Protein AF-A0A656GCF4-F1 (afdb_monomer_lite)

Foldseek 3Di:
DADDAPQRVVCQVPDLPDDADPWRFAHPPDPVDPSDQVVVLVVCVVLQPDNQWGFGTDDPPKTFTAHNNAKTWIQDSVVSGTDPDIDPHPVRCCVVPVNVD

Sequence (101 aa):
FINIPFVFKEFLLTVSDVVYGSLEPVTVTDPQSHTYLPDVAATAWDLGVPRELIPICQDGDDYYCVEEDGTVVLWSAEEELVTEESWESVWHWARDVWLES

Radius of gyration: 12.27 Å; chains: 1; bounding box: 28×26×30 Å

pLDDT: mean 91.12, std 7.24, range [54.41, 98.25]

InterPro domains:
  IPR037883 Knr4/Smi1-like domain superfamily [G3DSA:3.40.1580.10] (1-101)
  IPR037883 Knr4/Smi1-like domain superfamily [SSF160631] (2-100)

Secondary structure (DSSP, 8-state):
-----HHHHHHHHHTTT---SS--B-BSS-TTSTTBHHHHHHHHHHHT--TT-EEEEEETTEEEEE-TTS-EEEEETTTTEEEEEEESSHHHHIIIIITT-

Structure (mmCIF, N/CA/C/O backbone):
data_AF-A0A656GCF4-F1
#
_entry.id   AF-A0A656GCF4-F1
#
loop_
_atom_site.group_PDB
_atom_site.id
_atom_site.type_symbol
_atom_site.label_atom_id
_atom_site.label_alt_id
_atom_site.label_comp_id
_atom_site.label_asym_id
_atom_site.label_entity_id
_atom_site.label_seq_id
_atom_site.pdbx_PDB_ins_code
_atom_site.Cartn_x
_atom_site.Cartn_y
_atom_site.Cartn_z
_atom_site.occupancy
_atom_site.B_iso_or_equiv
_atom_site.auth_seq_id
_atom_site.auth_comp_id
_atom_site.auth_asym_id
_atom_site.auth_atom_id
_atom_site.pdbx_PDB_model_num
ATOM 1 N N . PHE A 1 1 ? 12.569 -11.687 3.954 1.00 54.41 1 PHE A N 1
ATOM 2 C CA . PHE A 1 1 ? 11.804 -11.955 2.721 1.00 54.41 1 PHE A CA 1
ATOM 3 C C . PHE A 1 1 ? 10.355 -11.667 3.062 1.00 54.41 1 PHE A C 1
ATOM 5 O O . PHE A 1 1 ? 9.903 -12.229 4.048 1.00 54.41 1 PHE A O 1
ATOM 12 N N . ILE A 1 2 ? 9.685 -10.766 2.342 1.00 74.31 2 ILE A N 1
ATOM 13 C CA . ILE A 1 2 ? 8.250 -10.502 2.525 1.00 74.31 2 ILE A CA 1
ATOM 14 C C . ILE A 1 2 ? 7.499 -11.138 1.356 1.00 74.31 2 ILE A C 1
ATOM 16 O O . ILE A 1 2 ? 8.006 -11.132 0.230 1.00 74.31 2 ILE A O 1
ATOM 20 N N . ASN A 1 3 ? 6.353 -11.762 1.617 1.00 83.44 3 ASN A N 1
ATOM 21 C CA . ASN A 1 3 ? 5.537 -12.347 0.561 1.00 83.44 3 ASN A CA 1
ATOM 22 C C . ASN A 1 3 ? 4.487 -11.324 0.140 1.00 83.44 3 ASN A C 1
ATOM 24 O O . ASN A 1 3 ? 3.633 -10.970 0.938 1.00 83.44 3 ASN A O 1
ATOM 28 N N . ILE A 1 4 ? 4.561 -10.846 -1.103 1.00 84.69 4 ILE A N 1
ATOM 29 C CA . ILE A 1 4 ? 3.545 -9.929 -1.627 1.00 84.69 4 ILE A CA 1
ATOM 30 C C . ILE A 1 4 ? 2.251 -10.735 -1.869 1.00 84.69 4 ILE A C 1
ATOM 32 O O . ILE A 1 4 ? 2.316 -11.741 -2.595 1.00 84.69 4 ILE A O 1
ATOM 36 N N . PRO A 1 5 ? 1.098 -10.328 -1.308 1.00 87.38 5 PRO A N 1
ATOM 37 C CA . PRO A 1 5 ? -0.185 -10.996 -1.521 1.00 87.38 5 PRO A CA 1
ATOM 38 C C . PRO A 1 5 ? -0.512 -11.167 -3.006 1.00 87.38 5 PRO A C 1
ATOM 40 O O . PRO A 1 5 ? -0.113 -10.356 -3.844 1.00 87.38 5 PRO A O 1
ATOM 43 N N . PHE A 1 6 ? -1.240 -12.232 -3.358 1.00 87.00 6 PHE A N 1
ATOM 44 C CA . PHE A 1 6 ? -1.547 -12.542 -4.762 1.00 87.00 6 PHE A CA 1
ATOM 45 C C . PHE A 1 6 ? -2.260 -11.382 -5.470 1.00 87.00 6 PHE A C 1
ATOM 47 O O . PHE A 1 6 ? -1.839 -10.982 -6.552 1.00 87.00 6 PHE A O 1
ATOM 54 N N . VAL A 1 7 ? -3.283 -10.810 -4.829 1.00 86.19 7 VAL A N 1
ATOM 55 C CA . VAL A 1 7 ? -4.076 -9.706 -5.394 1.00 86.19 7 VAL A CA 1
ATOM 56 C C . VAL A 1 7 ? -3.221 -8.451 -5.582 1.00 86.19 7 VAL A C 1
ATOM 58 O O . VAL A 1 7 ? -3.341 -7.761 -6.588 1.00 86.19 7 VAL A O 1
ATOM 61 N N . PHE A 1 8 ? -2.280 -8.193 -4.671 1.00 88.94 8 PHE A N 1
ATOM 62 C CA . PHE A 1 8 ? -1.372 -7.061 -4.818 1.00 88.94 8 PHE A CA 1
ATOM 63 C C . PHE A 1 8 ? -0.350 -7.279 -5.946 1.00 88.94 8 PHE A C 1
ATOM 65 O O . PHE A 1 8 ? -0.093 -6.373 -6.733 1.00 88.94 8 PHE A O 1
ATOM 72 N N . LYS A 1 9 ? 0.180 -8.500 -6.113 1.00 89.25 9 LYS A N 1
ATOM 73 C CA . LYS A 1 9 ? 1.004 -8.832 -7.291 1.00 89.25 9 LYS A CA 1
ATOM 74 C C . LYS A 1 9 ? 0.230 -8.636 -8.594 1.00 89.25 9 LYS A C 1
ATOM 76 O O . LYS A 1 9 ? 0.801 -8.145 -9.558 1.00 89.25 9 LYS A O 1
ATOM 81 N N . GLU A 1 10 ? -1.040 -9.035 -8.633 1.00 88.94 10 GLU A N 1
ATOM 82 C CA . GLU A 1 10 ? -1.896 -8.849 -9.807 1.00 88.94 10 GLU A CA 1
ATOM 83 C C . GLU A 1 10 ? -2.053 -7.363 -10.146 1.00 88.94 10 GLU A C 1
ATOM 85 O O . GLU A 1 10 ? -1.820 -6.983 -11.291 1.00 88.94 10 GLU A O 1
ATOM 90 N N . PHE A 1 11 ? -2.337 -6.516 -9.153 1.00 88.75 11 PHE A N 1
ATOM 91 C CA . PHE A 1 11 ? -2.377 -5.061 -9.320 1.00 88.75 11 PHE A CA 1
ATOM 92 C C . PHE A 1 11 ? -1.061 -4.514 -9.898 1.00 88.75 11 PHE A C 1
ATOM 94 O O . PHE A 1 11 ? -1.062 -3.841 -10.929 1.00 88.75 11 PHE A O 1
ATOM 101 N N . LEU A 1 12 ? 0.080 -4.890 -9.308 1.00 87.94 12 LEU A N 1
ATOM 102 C CA . LEU A 1 12 ? 1.401 -4.449 -9.768 1.00 87.94 12 LEU A CA 1
ATOM 103 C C . LEU A 1 12 ? 1.734 -4.903 -11.197 1.00 87.94 12 LEU A C 1
ATOM 105 O O . LEU A 1 12 ? 2.475 -4.237 -11.905 1.00 87.94 12 LEU A O 1
ATOM 109 N N . LEU A 1 13 ? 1.210 -6.046 -11.637 1.00 87.56 13 LEU A N 1
ATOM 110 C CA . LEU A 1 13 ? 1.455 -6.567 -12.983 1.00 87.56 13 LEU A CA 1
ATOM 111 C C . LEU A 1 13 ? 0.508 -5.994 -14.042 1.00 87.56 13 LEU A C 1
ATOM 113 O O . LEU A 1 13 ? 0.748 -6.208 -15.231 1.00 87.56 13 LEU A O 1
ATOM 117 N N . THR A 1 14 ? -0.575 -5.334 -13.633 1.00 82.94 14 THR A N 1
ATOM 118 C CA . THR A 1 14 ? -1.661 -4.939 -14.540 1.00 82.94 14 THR A CA 1
ATOM 119 C C . THR A 1 14 ? -1.847 -3.437 -14.662 1.00 82.94 14 THR A C 1
ATOM 121 O O . THR A 1 14 ? -2.220 -2.992 -15.745 1.00 82.94 14 THR A O 1
ATOM 124 N N . VAL A 1 15 ? -1.629 -2.673 -13.586 1.00 82.75 15 VAL A N 1
ATOM 125 C CA . VAL A 1 15 ? -1.990 -1.246 -13.545 1.00 82.75 15 VAL A CA 1
ATOM 126 C C . VAL A 1 15 ? -0.981 -0.349 -12.823 1.00 82.75 15 VAL A C 1
ATOM 128 O O . VAL A 1 15 ? -1.244 0.841 -12.684 1.00 82.75 15 VAL A O 1
ATOM 131 N N . SER A 1 16 ? 0.178 -0.849 -12.374 1.00 74.81 16 SER A N 1
ATOM 132 C CA . SER A 1 16 ? 1.155 0.016 -11.681 1.00 74.81 16 SER A CA 1
ATOM 133 C C . SER A 1 16 ? 1.803 1.074 -12.579 1.00 74.81 16 SER A C 1
ATOM 135 O O . SER A 1 16 ? 2.534 1.919 -12.092 1.00 74.81 16 SER A O 1
ATOM 137 N N . ASP A 1 17 ? 1.621 1.008 -13.895 1.00 74.75 17 ASP A N 1
ATOM 138 C CA . ASP A 1 17 ? 2.080 2.019 -14.852 1.00 74.75 17 ASP A CA 1
ATOM 139 C C . ASP A 1 17 ? 1.028 3.109 -15.125 1.00 74.75 17 ASP A C 1
ATOM 141 O O . ASP A 1 17 ? 1.271 4.030 -15.910 1.00 74.75 17 ASP A O 1
ATOM 145 N N . VAL A 1 18 ? -0.139 3.026 -14.481 1.00 74.94 18 VAL A N 1
ATOM 146 C CA . VAL A 1 18 ? -1.210 4.013 -14.602 1.00 74.94 18 VAL A CA 1
ATOM 147 C C . VAL A 1 18 ? -0.984 5.138 -13.594 1.00 74.94 18 VAL A C 1
ATOM 149 O O . VAL A 1 18 ? -0.871 4.900 -12.397 1.00 74.94 18 VAL A O 1
ATOM 152 N N . VAL A 1 19 ? -0.966 6.378 -14.085 1.00 71.25 19 VAL A N 1
ATOM 153 C CA . VAL A 1 19 ? -0.993 7.596 -13.261 1.00 71.25 19 VAL A CA 1
ATOM 154 C C . VAL A 1 19 ? -2.366 8.235 -13.428 1.00 71.25 19 VAL A C 1
ATOM 156 O O . VAL A 1 19 ? -2.762 8.567 -14.550 1.00 71.25 19 VAL A O 1
ATOM 159 N N . TYR A 1 20 ? -3.109 8.374 -12.333 1.00 75.50 20 TYR A N 1
ATOM 160 C CA . TYR A 1 20 ? -4.478 8.886 -12.340 1.00 75.50 20 TYR A CA 1
ATOM 161 C C . TYR A 1 20 ? -4.802 9.608 -11.029 1.00 75.50 20 TYR A C 1
ATOM 163 O O . TYR A 1 20 ? -4.398 9.145 -9.968 1.00 75.50 20 TYR A O 1
ATOM 171 N N . GLY A 1 21 ? -5.571 10.697 -11.113 1.00 77.50 21 GLY A N 1
ATOM 172 C CA . GLY A 1 21 ? -6.070 11.419 -9.941 1.00 77.50 21 GLY A CA 1
ATOM 173 C C . GLY A 1 21 ? -4.979 12.157 -9.164 1.00 77.50 21 GLY A C 1
ATOM 174 O O . GLY A 1 21 ? -4.009 12.649 -9.749 1.00 77.50 21 GLY A O 1
ATOM 175 N N . SER A 1 22 ? -5.179 12.269 -7.852 1.00 83.19 22 SER A N 1
ATOM 176 C CA . SER A 1 22 ? -4.262 12.929 -6.914 1.00 83.19 22 SER A CA 1
ATOM 177 C C . SER A 1 22 ? -3.353 11.959 -6.146 1.00 83.19 22 SER A C 1
ATOM 179 O O . SER A 1 22 ? -2.402 12.406 -5.506 1.00 83.19 22 SER A O 1
ATOM 181 N N . LEU A 1 23 ? -3.602 10.650 -6.256 1.00 88.88 23 LEU A N 1
ATOM 182 C CA . LEU A 1 23 ? -2.830 9.590 -5.606 1.00 88.88 23 LEU A CA 1
ATOM 183 C C . LEU A 1 23 ? -1.922 8.854 -6.600 1.00 88.88 23 LEU A C 1
ATOM 185 O O . LEU A 1 23 ? -2.326 8.530 -7.719 1.00 88.88 23 LEU A O 1
ATOM 189 N N . GLU A 1 24 ? -0.700 8.540 -6.164 1.00 89.25 24 GLU A N 1
ATOM 190 C CA . GLU A 1 24 ? 0.309 7.836 -6.962 1.00 89.25 24 GLU A CA 1
ATOM 191 C C . GLU A 1 24 ? 0.681 6.495 -6.301 1.00 89.25 24 GLU A C 1
ATOM 193 O O . GLU A 1 24 ? 1.535 6.457 -5.408 1.00 89.25 24 GLU A O 1
ATOM 198 N N . PRO A 1 25 ? 0.062 5.373 -6.723 1.00 92.31 25 PRO A N 1
ATOM 199 C CA . PRO A 1 25 ? 0.384 4.061 -6.178 1.00 92.31 25 PRO A CA 1
ATOM 200 C C . PRO A 1 25 ? 1.837 3.652 -6.442 1.00 92.31 25 PRO A C 1
ATOM 202 O O . PRO A 1 25 ? 2.499 4.120 -7.373 1.00 92.31 25 PRO A O 1
ATOM 205 N N . VAL A 1 26 ? 2.327 2.714 -5.635 1.00 92.31 26 VAL A N 1
ATOM 206 C CA . VAL A 1 26 ? 3.696 2.205 -5.735 1.00 92.31 26 VAL A CA 1
ATOM 207 C C . VAL A 1 26 ? 3.966 1.484 -7.055 1.00 92.31 26 VAL A C 1
ATOM 209 O O . VAL A 1 26 ? 3.142 0.740 -7.590 1.00 92.31 26 VAL A O 1
ATOM 212 N N . THR A 1 27 ? 5.191 1.650 -7.543 1.00 90.00 27 THR A N 1
ATOM 213 C CA . THR A 1 27 ? 5.704 1.038 -8.768 1.00 90.00 27 THR A CA 1
ATOM 214 C C . THR A 1 27 ? 6.874 0.112 -8.458 1.00 90.00 27 THR A C 1
ATOM 216 O O . THR A 1 27 ? 7.547 0.233 -7.435 1.00 90.00 27 THR A O 1
ATOM 219 N N . VAL A 1 28 ? 7.133 -0.859 -9.336 1.00 88.00 28 VAL A N 1
ATOM 220 C CA . VAL A 1 28 ? 8.220 -1.846 -9.146 1.00 88.00 28 VAL A CA 1
ATOM 221 C C . VAL A 1 28 ? 9.234 -1.870 -10.287 1.00 88.00 28 VAL A C 1
ATOM 223 O O . VAL A 1 28 ? 10.213 -2.612 -10.224 1.00 88.00 28 VAL A O 1
ATOM 226 N N . THR A 1 29 ? 9.013 -1.085 -11.341 1.00 83.62 29 THR A N 1
ATOM 227 C CA . THR A 1 29 ? 9.794 -1.155 -12.583 1.00 83.62 29 THR A CA 1
ATOM 228 C C . THR A 1 29 ? 10.889 -0.101 -12.695 1.00 83.62 29 THR A C 1
ATOM 230 O O . THR A 1 29 ? 11.862 -0.345 -13.405 1.00 83.62 29 THR A O 1
ATOM 233 N N . ASP A 1 30 ? 10.757 1.041 -12.015 1.00 84.81 30 ASP A N 1
ATOM 234 C CA . ASP A 1 30 ? 11.735 2.134 -12.055 1.00 84.81 30 ASP A CA 1
ATOM 235 C C . ASP A 1 30 ? 12.312 2.426 -10.656 1.00 84.81 30 ASP A C 1
ATOM 237 O O . ASP A 1 30 ? 11.653 3.083 -9.852 1.00 84.81 30 ASP A O 1
ATOM 241 N N . PRO A 1 31 ? 13.551 1.985 -10.358 1.00 87.69 31 PRO A N 1
ATOM 242 C CA . PRO A 1 31 ? 14.227 2.255 -9.088 1.00 87.69 31 PRO A CA 1
ATOM 243 C C . PRO A 1 31 ? 14.589 3.722 -8.833 1.00 87.69 31 PRO A C 1
ATOM 245 O O . PRO A 1 31 ? 15.210 4.016 -7.818 1.00 87.69 31 PRO A O 1
ATOM 248 N N . GLN A 1 32 ? 14.355 4.633 -9.780 1.00 87.19 32 GLN A N 1
ATOM 249 C CA . GLN A 1 32 ? 14.538 6.073 -9.572 1.00 87.19 32 GLN A CA 1
ATOM 250 C C . GLN A 1 32 ? 13.210 6.799 -9.327 1.00 87.19 32 GLN A C 1
ATOM 252 O O . GLN A 1 32 ? 13.226 7.996 -9.042 1.00 87.19 32 GLN A O 1
ATOM 257 N N . SER A 1 33 ? 12.078 6.094 -9.429 1.00 88.00 33 SER A N 1
ATOM 258 C CA . SER A 1 33 ? 10.767 6.655 -9.117 1.00 88.00 33 SER A CA 1
ATOM 259 C C . SER A 1 33 ? 10.627 6.900 -7.616 1.00 88.00 33 SER A C 1
ATOM 261 O O . SER A 1 33 ? 10.994 6.048 -6.807 1.00 88.00 33 SER A O 1
ATOM 263 N N . HIS A 1 34 ? 10.017 8.021 -7.229 1.00 88.75 34 HIS A N 1
ATOM 264 C CA . HIS A 1 34 ? 9.653 8.283 -5.831 1.00 88.75 34 HIS A CA 1
ATOM 265 C C . HIS A 1 34 ? 8.593 7.308 -5.307 1.00 88.75 34 HIS A C 1
ATOM 267 O O . HIS A 1 34 ? 8.466 7.139 -4.101 1.00 88.75 34 HIS A O 1
ATOM 273 N N . THR A 1 35 ? 7.878 6.623 -6.202 1.00 91.69 35 THR A N 1
ATOM 274 C CA . THR A 1 35 ? 6.918 5.564 -5.868 1.00 91.69 35 THR A CA 1
ATOM 275 C C . THR A 1 35 ? 7.535 4.164 -5.868 1.00 91.69 35 THR A C 1
ATOM 277 O O . THR A 1 35 ? 6.804 3.175 -5.809 1.00 91.69 35 THR A O 1
ATOM 280 N N . TYR A 1 36 ? 8.861 4.027 -5.972 1.00 93.19 36 TYR A N 1
ATOM 281 C CA . TYR A 1 36 ? 9.504 2.716 -6.028 1.00 93.19 36 TYR A CA 1
ATOM 282 C C . TYR A 1 36 ? 9.264 1.929 -4.732 1.00 93.19 36 TYR A C 1
ATOM 284 O O . TYR A 1 36 ? 9.746 2.299 -3.662 1.00 93.19 36 TYR A O 1
ATOM 292 N N . LEU A 1 37 ? 8.526 0.818 -4.834 1.00 92.69 37 LEU A N 1
ATOM 293 C CA . LEU A 1 37 ? 8.002 0.065 -3.692 1.00 92.69 37 LEU A CA 1
ATOM 294 C C . LEU A 1 37 ? 9.059 -0.247 -2.615 1.00 92.69 37 LEU A C 1
ATOM 296 O O . LEU A 1 37 ? 8.756 -0.046 -1.442 1.00 92.69 37 LEU A O 1
ATOM 300 N N . PRO A 1 38 ? 10.278 -0.732 -2.934 1.00 93.25 38 PRO A N 1
ATOM 301 C CA . PRO A 1 38 ? 11.291 -0.978 -1.908 1.00 93.25 38 PRO A CA 1
ATOM 302 C C . PRO A 1 38 ? 11.679 0.256 -1.091 1.00 93.25 38 PRO A C 1
ATOM 304 O O . PRO A 1 38 ? 11.887 0.120 0.114 1.00 93.25 38 PRO A O 1
ATOM 307 N N . ASP A 1 39 ? 11.753 1.426 -1.723 1.00 94.44 39 ASP A N 1
ATOM 308 C CA . ASP A 1 39 ? 12.147 2.669 -1.059 1.00 94.44 39 ASP A CA 1
ATOM 309 C C . ASP A 1 39 ? 10.979 3.225 -0.241 1.00 94.44 39 ASP A C 1
ATOM 311 O O . ASP A 1 39 ? 11.149 3.506 0.944 1.00 94.44 39 ASP A O 1
ATOM 315 N N . VAL A 1 40 ? 9.772 3.256 -0.822 1.00 95.19 40 VAL A N 1
ATOM 316 C CA . VAL A 1 40 ? 8.537 3.645 -0.115 1.00 95.19 40 VAL A CA 1
ATOM 317 C C . VAL A 1 40 ? 8.317 2.763 1.115 1.00 95.19 40 VAL A C 1
ATOM 319 O O . VAL A 1 40 ? 8.023 3.260 2.197 1.00 95.19 40 VAL A O 1
ATOM 322 N N . ALA A 1 41 ? 8.515 1.450 0.983 1.00 95.19 41 ALA A N 1
ATOM 323 C CA . ALA A 1 41 ? 8.376 0.519 2.093 1.00 95.19 41 ALA A CA 1
ATOM 324 C C . ALA A 1 41 ? 9.438 0.720 3.176 1.00 95.19 41 ALA A C 1
ATOM 326 O O . ALA A 1 41 ? 9.109 0.673 4.358 1.00 95.19 41 ALA A O 1
ATOM 327 N N . ALA A 1 42 ? 10.694 0.978 2.798 1.00 94.94 42 ALA A N 1
ATOM 328 C CA . ALA A 1 42 ? 11.735 1.303 3.767 1.00 94.94 42 ALA A CA 1
ATOM 329 C C . ALA A 1 42 ? 11.382 2.570 4.561 1.00 94.94 42 ALA A C 1
ATOM 331 O O . ALA A 1 42 ? 11.432 2.544 5.787 1.00 94.94 42 ALA A O 1
ATOM 332 N N . THR A 1 43 ? 10.950 3.636 3.878 1.00 95.56 43 THR A N 1
ATOM 333 C CA . THR A 1 43 ? 10.526 4.885 4.523 1.00 95.56 43 THR A CA 1
ATOM 334 C C . THR A 1 43 ? 9.317 4.683 5.435 1.00 95.56 43 THR A C 1
ATOM 336 O O . THR A 1 43 ? 9.358 5.104 6.587 1.00 95.56 43 THR A O 1
ATOM 339 N N . ALA A 1 44 ? 8.279 3.990 4.966 1.00 96.19 44 ALA A N 1
ATOM 340 C CA . ALA A 1 44 ? 7.084 3.697 5.752 1.00 96.19 44 ALA A CA 1
ATOM 341 C C . ALA A 1 44 ? 7.414 2.916 7.039 1.00 96.19 44 ALA A C 1
ATOM 343 O O . ALA A 1 44 ? 6.966 3.275 8.128 1.00 96.19 44 ALA A O 1
ATOM 344 N N . TRP A 1 45 ? 8.240 1.867 6.945 1.00 96.50 45 TRP A N 1
ATOM 345 C CA . TRP A 1 45 ? 8.632 1.075 8.115 1.00 96.50 45 TRP A CA 1
ATOM 346 C C . TRP A 1 45 ? 9.517 1.855 9.092 1.00 96.50 45 TRP A C 1
ATOM 348 O O . TRP A 1 45 ? 9.375 1.677 10.300 1.00 96.50 45 TRP A O 1
ATOM 358 N N . ASP A 1 46 ? 10.399 2.726 8.597 1.00 96.31 46 ASP A N 1
ATOM 359 C CA . ASP A 1 46 ? 11.207 3.607 9.450 1.00 96.31 46 ASP A CA 1
ATOM 360 C C . ASP A 1 46 ? 10.344 4.656 10.180 1.00 96.31 46 ASP A C 1
ATOM 362 O O . ASP A 1 46 ? 10.704 5.080 11.279 1.00 96.31 46 ASP A O 1
ATOM 366 N N . LEU A 1 47 ? 9.198 5.039 9.602 1.00 95.25 47 LEU A N 1
ATOM 367 C CA . LEU A 1 47 ? 8.212 5.951 10.199 1.00 95.25 47 LEU A CA 1
ATOM 368 C C . LEU A 1 47 ? 7.280 5.282 11.220 1.00 95.25 47 LEU A C 1
ATOM 370 O O . LEU A 1 47 ? 6.611 5.989 11.966 1.00 95.25 47 LEU A O 1
ATOM 374 N N . GLY A 1 48 ? 7.256 3.948 11.293 1.00 95.94 48 GLY A N 1
ATOM 375 C CA . GLY A 1 48 ? 6.475 3.209 12.291 1.00 95.94 48 GLY A CA 1
ATOM 376 C C . GLY A 1 48 ? 5.402 2.282 11.723 1.00 95.94 48 GLY A C 1
ATOM 377 O O . GLY A 1 48 ? 4.769 1.560 12.496 1.00 95.94 48 GLY A O 1
ATOM 378 N N . VAL A 1 49 ? 5.228 2.224 10.397 1.00 97.06 49 VAL A N 1
ATOM 379 C CA . VAL A 1 49 ? 4.326 1.244 9.775 1.00 97.06 49 VAL A CA 1
ATOM 380 C C . VAL A 1 49 ? 4.774 -0.178 10.158 1.00 97.06 49 VAL A C 1
ATOM 382 O O . VAL A 1 49 ? 5.951 -0.520 9.987 1.00 97.06 49 VAL A O 1
ATOM 385 N N . PRO A 1 50 ? 3.869 -1.044 10.654 1.00 96.19 50 PRO A N 1
ATOM 386 C CA . PRO A 1 50 ? 4.190 -2.430 10.971 1.00 96.19 50 PRO A CA 1
ATOM 387 C C . PRO A 1 50 ? 4.855 -3.171 9.807 1.00 96.19 50 PRO A C 1
ATOM 389 O O . PRO A 1 50 ? 4.443 -3.082 8.655 1.00 96.19 50 PRO A O 1
ATOM 392 N N . ARG A 1 51 ? 5.886 -3.966 10.110 1.00 94.00 51 ARG A N 1
ATOM 393 C CA . ARG A 1 51 ? 6.747 -4.590 9.089 1.00 94.00 51 ARG A CA 1
ATOM 394 C C . ARG A 1 51 ? 6.042 -5.626 8.202 1.00 94.00 51 ARG A C 1
ATOM 396 O O . ARG A 1 51 ? 6.573 -5.963 7.138 1.00 94.00 51 ARG A O 1
ATOM 403 N N . GLU A 1 52 ? 4.919 -6.155 8.675 1.00 93.44 52 GLU A N 1
ATOM 404 C CA . GLU A 1 52 ? 4.021 -7.079 7.970 1.00 93.44 52 GLU A CA 1
ATOM 405 C C . GLU A 1 52 ? 3.138 -6.382 6.931 1.00 93.44 52 GLU A C 1
ATOM 407 O O . GLU A 1 52 ? 2.743 -7.007 5.951 1.00 93.44 52 GLU A O 1
ATOM 412 N N . LEU A 1 53 ? 2.913 -5.077 7.095 1.00 95.62 53 LEU A N 1
ATOM 413 C CA . LEU A 1 53 ? 2.166 -4.259 6.158 1.00 95.62 53 LEU A CA 1
ATOM 414 C C . LEU A 1 53 ? 3.062 -3.798 5.010 1.00 95.62 53 LEU A C 1
ATOM 416 O O . LEU A 1 53 ? 4.197 -3.350 5.211 1.00 95.62 53 LEU A O 1
ATOM 420 N N . ILE A 1 54 ? 2.545 -3.904 3.787 1.00 96.19 54 ILE A N 1
ATOM 421 C CA . ILE A 1 54 ? 3.243 -3.450 2.582 1.00 96.19 54 ILE A CA 1
ATOM 422 C C . ILE A 1 54 ? 2.533 -2.206 2.043 1.00 96.19 54 ILE A C 1
ATOM 424 O O . ILE A 1 54 ? 1.367 -2.324 1.670 1.00 96.19 54 ILE A O 1
ATOM 428 N N . PRO A 1 55 ? 3.186 -1.035 1.952 1.00 96.50 55 PRO A N 1
ATOM 429 C CA . PRO A 1 55 ? 2.522 0.154 1.437 1.00 96.50 55 PRO A CA 1
ATOM 430 C C . PRO A 1 55 ? 2.163 -0.017 -0.040 1.00 96.50 55 PRO A C 1
ATOM 432 O O . PRO A 1 55 ? 2.976 -0.485 -0.842 1.00 96.50 55 PRO A O 1
ATOM 435 N N . ILE A 1 56 ? 0.938 0.372 -0.385 1.00 95.75 56 ILE A N 1
ATOM 436 C CA . ILE A 1 56 ? 0.443 0.446 -1.762 1.00 95.75 56 ILE A CA 1
ATOM 437 C C . ILE A 1 56 ? 0.404 1.883 -2.279 1.00 95.75 56 ILE A C 1
ATOM 439 O O . ILE A 1 56 ? 0.586 2.094 -3.475 1.00 95.75 56 ILE A O 1
ATOM 443 N N . CYS A 1 57 ? 0.199 2.869 -1.407 1.00 95.62 57 CYS A N 1
ATOM 444 C CA . CYS A 1 57 ? 0.186 4.280 -1.775 1.00 95.62 57 CYS A CA 1
ATOM 445 C C . CYS A 1 57 ? 0.509 5.135 -0.550 1.00 95.62 57 CYS A C 1
ATOM 447 O O . CYS A 1 57 ? -0.003 4.867 0.537 1.00 95.62 57 CYS A O 1
ATOM 449 N N . GLN A 1 58 ? 1.335 6.159 -0.741 1.00 95.62 58 GLN A N 1
ATOM 450 C CA . GLN A 1 58 ? 1.528 7.221 0.242 1.00 95.62 58 GLN A CA 1
ATOM 451 C C . GLN A 1 58 ? 0.504 8.330 -0.026 1.00 95.62 58 GLN A C 1
ATOM 453 O O . GLN A 1 58 ? 0.266 8.665 -1.187 1.00 95.62 58 GLN A O 1
ATOM 458 N N . ASP A 1 59 ? -0.079 8.892 1.029 1.00 94.62 59 ASP A N 1
ATOM 459 C CA . ASP A 1 59 ? -0.970 10.052 0.965 1.00 94.62 59 ASP A CA 1
ATOM 460 C C . ASP A 1 59 ? -0.562 11.068 2.039 1.00 94.62 59 ASP A C 1
ATOM 462 O O . ASP A 1 59 ? -0.831 10.902 3.227 1.00 94.62 59 ASP A O 1
ATOM 466 N N . GLY A 1 60 ? 0.185 12.096 1.630 1.00 92.88 60 GLY A N 1
ATOM 467 C CA . GLY A 1 60 ? 0.838 12.999 2.576 1.00 92.88 60 GLY A CA 1
ATOM 468 C C . GLY A 1 60 ? 1.825 12.245 3.475 1.00 92.88 60 GLY A C 1
ATOM 469 O O . GLY A 1 60 ? 2.802 11.677 2.981 1.00 92.88 60 GLY A O 1
ATOM 470 N N . ASP A 1 61 ? 1.573 12.261 4.784 1.00 94.75 61 ASP A N 1
ATOM 471 C CA . ASP A 1 61 ? 2.363 11.522 5.777 1.00 94.75 61 ASP A CA 1
ATOM 472 C C . ASP A 1 61 ? 1.779 10.123 6.078 1.00 94.75 61 ASP A C 1
ATOM 474 O O . ASP A 1 61 ? 2.470 9.284 6.659 1.00 94.75 61 ASP A O 1
ATOM 478 N N . ASP A 1 62 ? 0.548 9.847 5.637 1.00 97.12 62 ASP A N 1
ATOM 479 C CA . ASP A 1 62 ? -0.169 8.597 5.880 1.00 97.12 62 ASP A CA 1
ATOM 480 C C . ASP A 1 62 ? 0.096 7.562 4.771 1.00 97.12 62 ASP A C 1
ATOM 482 O O . ASP A 1 62 ? 0.553 7.876 3.665 1.00 97.12 62 ASP A O 1
ATOM 486 N N . TYR A 1 63 ? -0.197 6.290 5.061 1.00 97.88 63 TYR A N 1
ATOM 487 C CA . TYR A 1 63 ? 0.053 5.185 4.132 1.00 97.88 63 TYR A CA 1
ATOM 488 C C . TYR A 1 63 ? -1.130 4.230 4.033 1.00 97.88 63 TYR A C 1
ATOM 490 O O . TYR A 1 63 ? -1.499 3.562 5.002 1.00 97.88 63 TYR A O 1
ATOM 498 N N . TYR A 1 64 ? -1.629 4.044 2.812 1.00 97.81 64 TYR A N 1
ATOM 499 C CA . TYR A 1 64 ? -2.431 2.873 2.485 1.00 97.81 64 TYR A CA 1
ATOM 500 C C . TYR A 1 64 ? -1.516 1.655 2.411 1.00 97.81 64 TYR A C 1
ATOM 502 O O . TYR A 1 64 ? -0.506 1.647 1.699 1.00 97.81 64 TYR A O 1
ATOM 510 N N . CYS A 1 65 ? -1.887 0.609 3.132 1.00 97.31 65 CYS A N 1
ATOM 511 C CA . CYS A 1 65 ? -1.080 -0.575 3.358 1.00 97.31 65 CYS A CA 1
ATOM 512 C C . CYS A 1 65 ? -1.869 -1.847 3.066 1.00 97.31 65 CYS A C 1
ATOM 514 O O . CYS A 1 65 ? -3.060 -1.909 3.334 1.00 97.31 65 CYS A O 1
ATOM 516 N N . VAL A 1 66 ? -1.199 -2.878 2.558 1.00 97.06 66 VAL A N 1
ATOM 517 C CA . VAL A 1 66 ? -1.790 -4.188 2.268 1.00 97.06 66 VAL A CA 1
ATOM 518 C C . VAL A 1 66 ? -1.347 -5.203 3.320 1.00 97.06 66 VAL A C 1
ATOM 520 O O . VAL A 1 66 ? -0.146 -5.355 3.566 1.00 97.06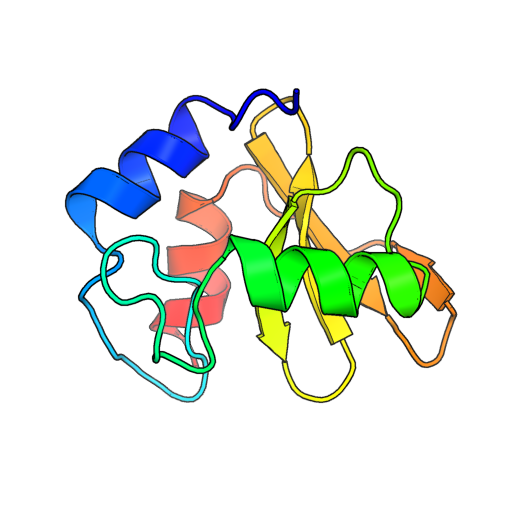 66 VAL A O 1
ATOM 523 N N . GLU A 1 67 ? -2.313 -5.909 3.900 1.00 95.69 67 GLU A N 1
ATOM 524 C CA . GLU A 1 67 ? -2.114 -7.031 4.821 1.00 95.69 67 GLU A CA 1
ATOM 525 C C . GLU A 1 67 ? -1.771 -8.334 4.076 1.00 95.69 67 GLU A C 1
ATOM 527 O O . GLU A 1 67 ? -1.912 -8.444 2.855 1.00 95.69 67 GLU A O 1
ATOM 532 N N . GLU A 1 68 ? -1.339 -9.370 4.805 1.00 91.81 68 GLU A N 1
ATOM 533 C CA . GLU A 1 68 ? -0.954 -10.660 4.209 1.00 91.81 68 GLU A CA 1
ATOM 534 C C . GLU A 1 68 ? -2.097 -11.354 3.443 1.00 91.81 68 GLU A C 1
ATOM 536 O O . GLU A 1 68 ? -1.841 -12.098 2.489 1.00 91.81 68 GLU A O 1
ATOM 541 N N . ASP A 1 69 ? -3.349 -11.110 3.836 1.00 92.00 69 ASP A N 1
ATOM 542 C CA . ASP A 1 69 ? -4.541 -11.675 3.198 1.00 92.00 69 ASP A CA 1
ATOM 543 C C . ASP A 1 69 ? -5.049 -10.858 1.993 1.00 92.00 69 ASP A C 1
ATOM 545 O O . ASP A 1 69 ? -5.904 -11.334 1.242 1.00 92.00 69 ASP A O 1
ATOM 549 N N . GLY A 1 70 ? -4.457 -9.685 1.737 1.00 92.75 70 GLY A N 1
ATOM 550 C CA . GLY A 1 70 ? -4.810 -8.785 0.642 1.00 92.75 70 GLY A CA 1
ATOM 551 C C . GLY A 1 70 ? -5.772 -7.656 1.016 1.00 92.75 70 GLY A C 1
ATOM 552 O O . GLY A 1 70 ? -6.050 -6.831 0.139 1.00 92.75 70 GLY A O 1
ATOM 553 N N . THR A 1 71 ? -6.239 -7.599 2.267 1.00 96.44 71 THR A N 1
ATOM 554 C CA . THR A 1 71 ? -6.985 -6.462 2.826 1.00 96.44 71 THR A CA 1
ATOM 555 C C . THR A 1 71 ? -6.125 -5.204 2.765 1.00 96.44 71 THR A C 1
ATOM 557 O O . THR A 1 71 ? -4.909 -5.265 2.952 1.00 96.44 71 THR A O 1
ATOM 560 N N . VAL A 1 72 ? -6.739 -4.059 2.467 1.00 97.62 72 VAL A N 1
ATOM 561 C CA . VAL A 1 72 ? -6.068 -2.755 2.516 1.00 97.62 72 VAL A CA 1
ATOM 562 C C . VAL A 1 72 ? -6.529 -2.014 3.756 1.00 97.62 72 VAL A C 1
ATOM 564 O O . VAL A 1 72 ? -7.719 -1.995 4.044 1.00 97.62 72 VAL A O 1
ATOM 567 N N . VAL A 1 73 ? -5.601 -1.382 4.460 1.00 98.00 73 VAL A N 1
ATOM 568 C CA . VAL A 1 73 ? -5.846 -0.561 5.648 1.00 98.00 73 VAL A CA 1
ATOM 569 C C . VAL A 1 73 ? -5.156 0.788 5.496 1.00 98.00 73 VAL A C 1
ATOM 571 O O . VAL A 1 73 ? -4.205 0.914 4.719 1.00 98.00 73 VAL A O 1
ATOM 574 N N . LEU A 1 74 ? -5.608 1.792 6.241 1.00 98.12 74 LEU A N 1
ATOM 575 C CA . LEU A 1 74 ? -4.928 3.083 6.331 1.00 98.12 74 LEU A CA 1
ATOM 576 C C . LEU A 1 74 ? -4.142 3.169 7.643 1.00 98.12 74 LEU A C 1
ATOM 578 O O . LEU A 1 74 ? -4.717 3.025 8.723 1.00 98.12 74 LEU A O 1
ATOM 582 N N . TRP A 1 75 ? -2.837 3.418 7.550 1.00 98.25 75 TRP A N 1
ATOM 583 C CA . TRP A 1 75 ? -1.990 3.774 8.686 1.00 98.25 75 TRP A CA 1
ATOM 584 C C . TRP A 1 75 ? -1.815 5.291 8.745 1.00 98.25 75 TRP A C 1
ATOM 586 O O . TRP A 1 75 ? -1.428 5.896 7.744 1.00 98.25 75 TRP A O 1
ATOM 596 N N . SER A 1 76 ? -2.088 5.876 9.913 1.00 97.50 76 SER A N 1
ATOM 597 C CA . SER A 1 76 ? -1.943 7.310 10.161 1.00 97.50 76 SER A CA 1
ATOM 598 C C . SER A 1 76 ? -0.617 7.618 10.849 1.00 97.50 76 SER A C 1
ATOM 600 O O . SER A 1 76 ? -0.307 7.033 11.889 1.00 97.50 76 SER A O 1
ATOM 602 N N . ALA A 1 77 ? 0.134 8.577 10.309 1.00 95.56 77 ALA 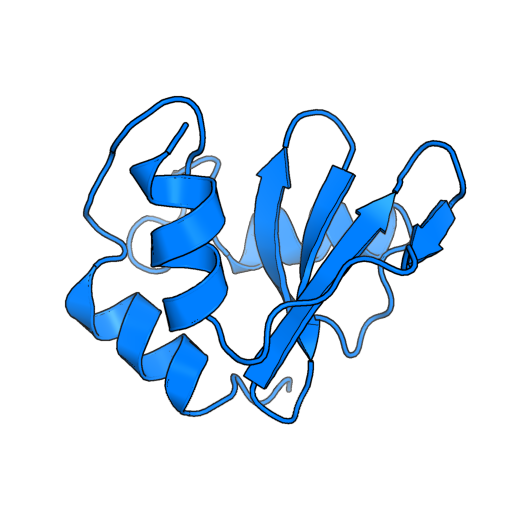A N 1
ATOM 603 C CA . ALA A 1 77 ? 1.350 9.094 10.927 1.00 95.56 77 ALA A CA 1
ATOM 604 C C . ALA A 1 77 ? 1.067 9.986 12.138 1.00 95.56 77 ALA A C 1
ATOM 606 O O . ALA A 1 77 ? 1.881 10.037 13.056 1.00 95.56 77 ALA A O 1
ATOM 607 N N . GLU A 1 78 ? -0.073 10.683 12.160 1.00 96.00 78 GLU A N 1
ATOM 608 C CA . GLU A 1 78 ? -0.463 11.520 13.300 1.00 96.00 78 GLU A CA 1
ATOM 609 C C . GLU A 1 78 ? -0.768 10.665 14.536 1.00 96.00 78 GLU A C 1
ATOM 611 O O . GLU A 1 78 ? -0.342 10.994 15.646 1.00 96.00 78 GLU A O 1
ATOM 616 N N . GLU A 1 79 ? -1.487 9.559 14.342 1.00 95.19 79 GLU A N 1
ATOM 617 C CA . GLU A 1 79 ? -1.857 8.647 15.427 1.00 95.19 79 GLU A CA 1
ATOM 618 C C . GLU A 1 79 ? -0.838 7.508 15.644 1.00 95.19 79 GLU A C 1
ATOM 620 O O . GLU A 1 79 ? -0.928 6.781 16.634 1.00 95.19 79 GLU A O 1
ATOM 625 N N . GLU A 1 80 ? 0.132 7.355 14.736 1.00 95.12 80 GLU A N 1
ATOM 626 C CA . GLU A 1 80 ? 1.111 6.256 14.674 1.00 95.12 80 GLU A CA 1
ATOM 627 C C . GLU A 1 80 ? 0.460 4.853 14.718 1.00 95.12 80 GLU A C 1
ATOM 629 O O . GLU A 1 80 ? 1.021 3.892 15.259 1.00 95.12 80 GLU A O 1
ATOM 634 N N . LEU A 1 81 ? -0.744 4.706 14.155 1.00 96.19 81 LEU A N 1
ATOM 635 C CA . LEU A 1 81 ? -1.535 3.474 14.220 1.00 96.19 81 LEU A CA 1
ATOM 636 C C . LEU A 1 81 ? -2.367 3.223 12.960 1.00 96.19 81 LEU A C 1
ATOM 638 O O . LEU A 1 81 ? -2.633 4.118 12.159 1.00 96.19 81 LEU A O 1
ATOM 642 N N . VAL A 1 82 ? -2.778 1.964 12.793 1.00 96.75 82 VAL A N 1
ATOM 643 C CA . VAL A 1 82 ? -3.746 1.569 11.765 1.00 96.75 82 VAL A CA 1
ATOM 644 C C . VAL A 1 82 ? -5.133 2.025 12.203 1.00 96.75 82 VAL A C 1
ATOM 646 O O . VAL A 1 82 ? -5.587 1.675 13.292 1.00 96.75 82 VAL A O 1
ATOM 649 N N . THR A 1 83 ? -5.777 2.816 11.354 1.00 96.62 83 THR A N 1
ATOM 650 C CA . THR A 1 83 ? -7.122 3.355 11.575 1.00 96.62 83 THR A CA 1
ATOM 651 C C . THR A 1 83 ? -8.192 2.257 11.471 1.00 96.62 83 THR A C 1
ATOM 653 O O . THR A 1 83 ? -7.907 1.107 11.140 1.00 96.62 83 THR A O 1
ATOM 656 N N . GLU A 1 84 ? -9.458 2.598 11.733 1.00 95.00 84 GLU A N 1
ATOM 657 C CA . GLU 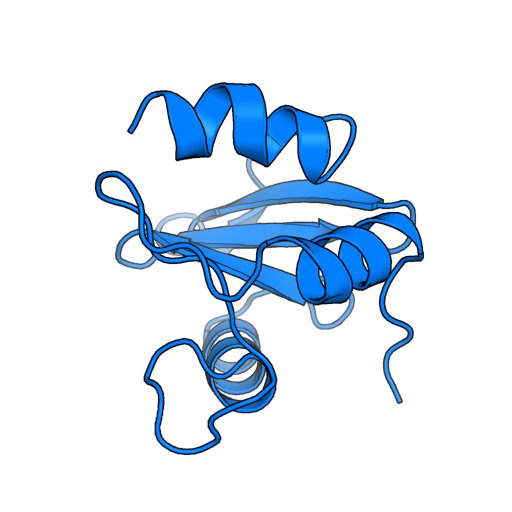A 1 84 ? -10.581 1.668 11.524 1.00 95.00 84 GLU A CA 1
ATOM 658 C C . GLU A 1 84 ? -10.961 1.502 10.036 1.00 95.00 84 GLU A C 1
ATOM 660 O O . GLU A 1 84 ? -11.800 0.659 9.702 1.00 95.00 84 GLU A O 1
ATOM 665 N N . GLU A 1 85 ? -10.364 2.288 9.134 1.00 95.88 85 GLU A N 1
ATOM 666 C CA . GLU A 1 85 ? -10.647 2.226 7.702 1.00 95.88 85 GLU A CA 1
ATOM 667 C C . GLU A 1 85 ? -9.955 1.032 7.042 1.00 95.88 85 GLU A C 1
ATOM 669 O O . GLU A 1 85 ? -8.744 0.821 7.166 1.00 95.88 85 GLU A O 1
ATOM 674 N N . SER A 1 86 ? -10.744 0.250 6.305 1.00 96.88 86 SER A N 1
ATOM 675 C CA . SER A 1 86 ? -10.259 -0.912 5.569 1.00 96.88 86 SER A CA 1
ATOM 676 C C . SER A 1 86 ? -11.065 -1.175 4.298 1.00 96.88 86 SER A C 1
ATOM 678 O O . SER A 1 86 ? -12.250 -0.849 4.201 1.00 96.88 86 SER A O 1
ATOM 680 N N . TRP A 1 87 ? -10.414 -1.808 3.325 1.00 97.75 87 TRP A N 1
ATOM 681 C CA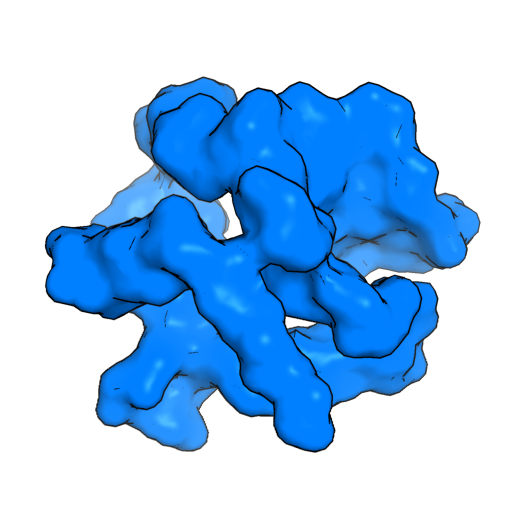 . TRP A 1 87 ? -11.003 -2.261 2.071 1.00 97.75 87 TRP A CA 1
ATOM 682 C C . TRP A 1 87 ? -10.711 -3.743 1.877 1.00 97.75 87 TRP A C 1
ATOM 684 O O . TRP A 1 87 ? -9.579 -4.191 2.046 1.00 97.75 87 TRP A O 1
ATOM 694 N N . GLU A 1 88 ? -11.718 -4.497 1.437 1.00 95.75 88 GLU A N 1
ATOM 695 C CA . GLU A 1 88 ? -11.640 -5.960 1.300 1.00 95.75 88 GLU A CA 1
ATOM 696 C C . GLU A 1 88 ? -10.521 -6.439 0.364 1.00 95.75 88 GLU A C 1
ATOM 698 O O . GLU A 1 88 ? -10.097 -7.591 0.429 1.00 95.75 88 GLU A O 1
ATOM 703 N N . SER A 1 89 ? -10.077 -5.590 -0.566 1.00 93.81 89 SER A N 1
ATOM 704 C CA . SER A 1 89 ? -8.928 -5.889 -1.411 1.00 93.81 89 SER A CA 1
ATOM 705 C C . SER A 1 89 ? -8.319 -4.638 -2.031 1.00 93.81 89 SER A C 1
ATOM 707 O O . SER A 1 89 ? -8.954 -3.584 -2.111 1.00 93.81 89 SER A O 1
ATOM 709 N N . VAL A 1 90 ? -7.122 -4.803 -2.595 1.00 93.94 90 VAL A N 1
ATOM 710 C CA . VAL A 1 90 ? -6.454 -3.791 -3.431 1.00 93.94 90 VAL A CA 1
ATOM 711 C C . VAL A 1 90 ? -7.365 -3.238 -4.535 1.00 93.94 90 VAL A C 1
ATOM 713 O O . VAL A 1 90 ? -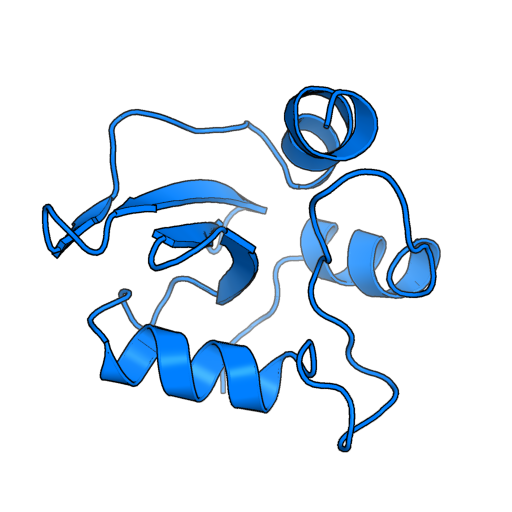7.329 -2.047 -4.826 1.00 93.94 90 VAL A O 1
ATOM 716 N N . TRP A 1 91 ? -8.232 -4.069 -5.120 1.00 94.06 91 TRP A N 1
ATOM 717 C CA . TRP A 1 91 ? -9.162 -3.629 -6.163 1.00 94.06 91 TRP A CA 1
ATOM 718 C C . TRP A 1 91 ? -10.320 -2.783 -5.627 1.00 94.06 91 TRP A C 1
ATOM 720 O O . TRP A 1 91 ? -10.781 -1.881 -6.325 1.00 94.06 91 TRP A O 1
ATOM 730 N N . HIS A 1 92 ? -10.782 -3.052 -4.403 1.00 95.69 92 HIS A N 1
ATOM 731 C CA . HIS A 1 92 ? -11.779 -2.207 -3.745 1.00 95.69 92 HIS A CA 1
ATOM 732 C C . HIS A 1 92 ? -11.189 -0.839 -3.420 1.00 95.69 92 HIS A C 1
ATOM 734 O O . HIS A 1 92 ? -11.790 0.168 -3.774 1.00 95.69 92 HIS A O 1
ATOM 740 N N . TRP A 1 93 ? -9.975 -0.806 -2.865 1.00 96.06 93 TRP A N 1
ATOM 741 C CA . TRP A 1 93 ? -9.250 0.444 -2.644 1.00 96.06 93 TRP A CA 1
ATOM 742 C C . TRP A 1 93 ? -9.038 1.221 -3.952 1.00 96.06 93 TRP A C 1
ATOM 744 O O . TRP A 1 93 ? -9.365 2.402 -4.037 1.00 96.06 93 TRP A O 1
ATOM 754 N N . ALA A 1 94 ? -8.577 0.553 -5.013 1.00 92.38 94 ALA A N 1
ATOM 755 C CA . ALA A 1 94 ? -8.360 1.201 -6.303 1.00 92.38 94 ALA A CA 1
ATOM 756 C C . ALA A 1 94 ? -9.653 1.817 -6.866 1.00 92.38 94 ALA A C 1
ATOM 758 O O . ALA A 1 94 ? -9.635 2.918 -7.407 1.00 92.38 94 ALA A O 1
ATOM 759 N N . ARG A 1 95 ? -10.788 1.122 -6.731 1.00 93.12 95 ARG A N 1
ATOM 760 C CA . ARG A 1 95 ? -12.088 1.611 -7.202 1.00 93.12 95 ARG A CA 1
ATOM 761 C C . ARG A 1 95 ? -12.632 2.758 -6.353 1.00 93.12 95 ARG A C 1
ATOM 763 O O . ARG A 1 95 ? -13.108 3.728 -6.921 1.00 93.12 95 ARG A O 1
ATOM 770 N N . ASP A 1 96 ? -12.610 2.610 -5.033 1.00 94.19 96 ASP A N 1
ATOM 771 C CA . ASP A 1 96 ? -13.348 3.487 -4.117 1.00 94.19 96 ASP A CA 1
ATOM 772 C C . ASP A 1 96 ? -12.522 4.690 -3.641 1.00 94.19 96 ASP A C 1
ATOM 774 O O . ASP A 1 96 ? -13.097 5.679 -3.199 1.00 94.19 96 ASP A O 1
ATOM 778 N N . VAL A 1 97 ? -11.190 4.605 -3.727 1.00 93.31 97 VAL A N 1
ATOM 779 C CA . VAL A 1 97 ? -10.261 5.660 -3.295 1.00 93.31 97 VAL A CA 1
ATOM 780 C C . VAL A 1 97 ? -9.506 6.223 -4.488 1.00 93.31 97 VAL A C 1
ATOM 782 O O . VAL A 1 97 ? -9.625 7.403 -4.794 1.00 93.31 97 VAL A O 1
ATOM 785 N N . TRP A 1 98 ? -8.751 5.387 -5.207 1.00 90.56 98 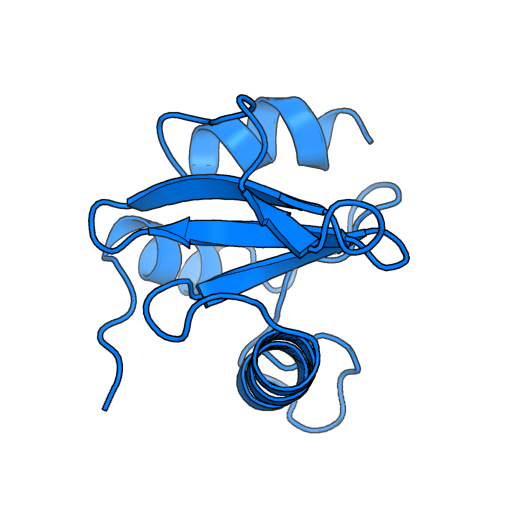TRP A N 1
ATOM 786 C CA . TRP A 1 98 ? -7.860 5.894 -6.254 1.00 90.56 98 TRP A CA 1
ATOM 787 C C . TRP A 1 98 ? -8.620 6.479 -7.453 1.00 90.56 98 TRP A C 1
ATOM 789 O O . TRP A 1 98 ? -8.309 7.581 -7.907 1.00 90.56 98 TRP A O 1
ATOM 799 N N . LEU A 1 99 ? -9.649 5.789 -7.953 1.00 89.19 99 LEU A N 1
ATOM 800 C CA . LEU A 1 99 ? -10.444 6.273 -9.090 1.00 89.19 99 LEU A CA 1
ATOM 801 C C . LEU A 1 99 ? -11.376 7.449 -8.751 1.00 89.19 99 LEU A C 1
ATOM 803 O O . LEU A 1 99 ? -11.801 8.151 -9.671 1.00 89.19 99 LEU A O 1
ATOM 807 N N . GLU A 1 100 ? -11.651 7.686 -7.469 1.00 88.38 100 GLU A N 1
ATOM 808 C CA . GLU A 1 100 ? -12.484 8.794 -6.976 1.00 88.38 100 GLU A CA 1
ATOM 809 C C . GLU A 1 100 ? -11.643 9.986 -6.457 1.00 88.38 100 GLU A C 1
ATOM 811 O O . GLU A 1 100 ? -12.196 10.912 -5.858 1.00 88.38 100 GLU A O 1
ATOM 816 N N . SER A 1 101 ? -10.319 9.965 -6.687 1.00 78.69 101 SER A N 1
ATOM 817 C CA . SER A 1 101 ? -9.345 10.982 -6.234 1.00 78.69 101 SER A CA 1
ATOM 818 C C . SER A 1 101 ? -9.095 12.152 -7.190 1.00 78.69 101 SER A C 1
ATOM 820 O O . SER A 1 101 ? -9.494 12.093 -8.378 1.00 78.69 101 SER A O 1
#

Organism: NCBI:txid629261